Protein AF-A0A5K4EE15-F1 (afdb_monomer_lite)

pLDDT: mean 79.0, std 14.56, range [45.28, 95.12]

InterPro domains:
  IPR010796 B9-type C2 domain [PF07162] (2-126)
  IPR010796 B9-type C2 domain [PS51381] (1-73)
  IPR010796 B9-type C2 domain [PTHR12968] (2-134)

Structure (mmCIF, N/CA/C/O backbone):
data_AF-A0A5K4EE15-F1
#
_entry.id   AF-A0A5K4EE15-F1
#
loop_
_atom_site.group_PDB
_atom_site.id
_atom_site.type_symbol
_atom_site.label_atom_id
_atom_site.label_alt_id
_atom_site.label_comp_id
_atom_site.label_asym_id
_atom_site.label_entity_id
_atom_site.label_seq_id
_atom_site.pdbx_PDB_ins_code
_atom_site.Cartn_x
_atom_site.Cartn_y
_atom_site.Cartn_z
_atom_site.occupancy
_atom_site.B_iso_or_equiv
_atom_site.auth_seq_id
_atom_site.auth_comp_id
_atom_site.auth_asym_id
_atom_site.auth_atom_id
_atom_site.pdbx_PDB_model_num
ATOM 1 N N . MET A 1 1 ? -16.525 -7.471 -12.221 1.00 50.91 1 MET A N 1
ATOM 2 C CA . MET A 1 1 ? -15.271 -7.001 -11.596 1.00 50.91 1 MET A CA 1
ATOM 3 C C . MET A 1 1 ? -15.024 -5.603 -12.132 1.00 50.91 1 MET A C 1
ATOM 5 O O . MET A 1 1 ? -14.901 -5.462 -13.339 1.00 50.91 1 MET A O 1
ATOM 9 N N . PHE A 1 2 ? -15.109 -4.577 -11.285 1.00 61.41 2 PHE A N 1
ATOM 10 C CA . PHE A 1 2 ? -14.865 -3.195 -11.703 1.00 61.41 2 PHE A CA 1
ATOM 11 C C . PHE A 1 2 ? -13.360 -2.929 -11.635 1.00 61.41 2 PHE A C 1
ATOM 13 O O . PHE A 1 2 ? -12.747 -3.152 -10.596 1.00 61.41 2 PHE A O 1
ATOM 20 N N . SER A 1 3 ? -12.770 -2.486 -12.740 1.00 72.75 3 SER A N 1
ATOM 21 C CA . SER A 1 3 ? -11.379 -2.035 -12.810 1.00 72.75 3 SER A CA 1
ATOM 22 C C . SER A 1 3 ? -11.347 -0.693 -13.522 1.00 72.75 3 SER A C 1
ATOM 24 O O . SER A 1 3 ? -12.025 -0.531 -14.536 1.00 72.75 3 SER A O 1
ATOM 26 N N . HIS A 1 4 ? -10.558 0.247 -13.013 1.00 78.81 4 HIS A N 1
ATOM 27 C CA . HIS A 1 4 ? -10.278 1.502 -13.701 1.00 78.81 4 HIS A CA 1
ATOM 28 C C . HIS A 1 4 ? -8.803 1.510 -14.109 1.00 78.81 4 HIS A C 1
ATOM 30 O O . HIS A 1 4 ? -7.952 1.332 -13.233 1.00 78.81 4 HIS A O 1
ATOM 36 N N . PRO A 1 5 ? -8.481 1.651 -15.407 1.00 85.69 5 PRO A N 1
ATOM 37 C CA . PRO A 1 5 ? -7.098 1.785 -15.832 1.00 85.69 5 PRO A CA 1
ATOM 38 C C . PRO A 1 5 ? -6.559 3.142 -15.373 1.00 85.69 5 PRO A C 1
ATOM 40 O O . PRO A 1 5 ? -7.229 4.164 -15.512 1.00 85.69 5 PRO A O 1
ATOM 43 N N . ILE A 1 6 ? -5.351 3.137 -14.820 1.00 87.69 6 ILE A N 1
ATOM 44 C CA . ILE A 1 6 ? -4.602 4.342 -14.464 1.00 87.69 6 ILE A CA 1
ATOM 45 C C . ILE A 1 6 ? -3.244 4.220 -15.143 1.00 87.69 6 ILE A C 1
ATOM 47 O O . ILE A 1 6 ? -2.606 3.169 -15.066 1.00 87.69 6 ILE A O 1
ATOM 51 N N . GLU A 1 7 ? -2.819 5.291 -15.798 1.00 90.44 7 GLU A N 1
ATOM 52 C CA . GLU A 1 7 ? -1.524 5.402 -16.459 1.00 90.44 7 GLU A CA 1
ATOM 53 C C . GLU A 1 7 ? -0.730 6.528 -15.796 1.00 90.44 7 GLU A C 1
ATOM 55 O O . GLU A 1 7 ? -1.277 7.591 -15.498 1.00 90.44 7 GLU A O 1
ATOM 60 N N . PHE A 1 8 ? 0.542 6.272 -15.502 1.00 88.50 8 PHE A N 1
ATOM 61 C CA . PHE A 1 8 ? 1.448 7.251 -14.916 1.00 88.50 8 PHE A CA 1
ATOM 62 C C . PHE A 1 8 ? 2.892 6.921 -15.293 1.00 88.50 8 PHE A C 1
ATOM 64 O O . PHE A 1 8 ? 3.275 5.751 -15.345 1.00 88.50 8 PHE A O 1
ATOM 71 N N . ASP A 1 9 ? 3.698 7.964 -15.469 1.00 90.06 9 ASP A N 1
ATOM 72 C CA . ASP A 1 9 ? 5.118 7.854 -15.787 1.00 90.06 9 ASP A CA 1
ATOM 73 C C . ASP A 1 9 ? 5.972 8.274 -14.592 1.00 90.06 9 ASP A C 1
ATOM 75 O O . ASP A 1 9 ? 5.712 9.284 -13.933 1.00 90.06 9 ASP A O 1
ATOM 79 N N . LEU A 1 10 ? 7.021 7.498 -14.312 1.00 86.88 10 LEU A N 1
ATOM 80 C CA . LEU A 1 10 ? 7.968 7.775 -13.236 1.00 86.88 10 LEU A CA 1
ATOM 81 C C . LEU A 1 10 ? 9.359 8.023 -13.812 1.00 86.88 10 LEU A C 1
ATOM 83 O O . LEU A 1 10 ? 9.953 7.142 -14.432 1.00 86.88 10 LEU A O 1
ATOM 87 N N . THR A 1 11 ? 9.908 9.201 -13.524 1.00 84.06 11 THR A N 1
ATOM 88 C CA . THR A 1 11 ? 11.260 9.587 -13.941 1.00 84.06 11 THR A CA 1
ATOM 89 C C . THR A 1 11 ? 12.144 9.764 -12.718 1.00 84.06 11 THR A C 1
ATOM 91 O O . THR A 1 11 ? 11.825 10.540 -11.816 1.00 84.06 11 THR A O 1
ATOM 94 N N . TYR A 1 12 ? 13.280 9.067 -12.694 1.00 78.25 12 TYR A N 1
ATOM 95 C CA . TYR A 1 12 ? 14.282 9.250 -11.649 1.00 78.25 12 TYR A CA 1
ATOM 96 C C . TYR A 1 12 ? 14.932 10.634 -11.773 1.00 78.25 12 TYR A C 1
ATOM 98 O O . TYR A 1 12 ? 15.478 10.973 -12.824 1.00 78.25 12 TYR A O 1
ATOM 106 N N . LYS A 1 13 ? 14.882 11.425 -10.695 1.00 72.94 13 LYS A N 1
ATOM 107 C CA . LYS A 1 13 ? 15.548 12.728 -10.595 1.00 72.94 13 LYS A CA 1
ATOM 108 C C . LYS A 1 13 ? 16.657 12.648 -9.536 1.00 72.94 13 LYS A C 1
ATOM 110 O O . LYS A 1 13 ? 16.336 12.421 -8.371 1.00 72.94 13 LYS A O 1
ATOM 115 N N . PRO A 1 14 ? 17.935 12.844 -9.902 1.00 63.44 14 PRO A N 1
ATOM 116 C CA . PRO A 1 14 ? 19.065 12.719 -8.976 1.00 63.44 14 PRO A CA 1
ATOM 117 C C . PRO A 1 14 ? 19.166 13.860 -7.944 1.00 63.44 14 PRO A C 1
ATOM 119 O O . PRO A 1 14 ? 20.003 13.800 -7.051 1.00 63.44 14 PRO A O 1
ATOM 122 N N . GLU A 1 15 ? 18.329 14.895 -8.045 1.00 55.59 15 GLU A N 1
ATOM 123 C CA . GLU A 1 15 ? 18.473 16.151 -7.291 1.00 55.59 15 GLU A CA 1
ATOM 124 C C . GLU A 1 15 ? 17.853 16.135 -5.879 1.00 55.59 15 GLU A C 1
ATOM 126 O O . GLU A 1 15 ? 17.989 17.102 -5.133 1.00 55.59 15 GLU A O 1
ATOM 131 N N . ILE A 1 16 ? 17.209 15.039 -5.461 1.00 54.84 16 ILE A N 1
ATOM 132 C CA . ILE A 1 16 ? 16.675 14.902 -4.095 1.00 54.84 16 ILE A CA 1
ATOM 133 C C . ILE A 1 16 ? 17.799 14.390 -3.181 1.00 54.84 16 ILE A C 1
ATOM 135 O O . ILE A 1 16 ? 17.931 13.193 -2.943 1.00 54.84 16 ILE A O 1
ATOM 139 N N . SER A 1 17 ? 18.649 15.335 -2.761 1.00 48.16 17 SER A N 1
ATOM 140 C CA . SER A 1 17 ? 19.630 15.288 -1.660 1.00 48.16 17 SER A CA 1
ATOM 141 C C . SER A 1 17 ? 20.091 13.889 -1.227 1.00 48.16 17 SER A C 1
ATOM 143 O O . SER A 1 17 ? 19.646 13.347 -0.212 1.00 48.16 17 SER A O 1
ATOM 145 N N . ILE A 1 18 ? 21.038 13.329 -1.974 1.00 48.62 18 ILE A N 1
ATOM 146 C CA . ILE A 1 18 ? 21.859 12.220 -1.496 1.00 48.62 18 ILE A CA 1
ATOM 147 C C . ILE A 1 18 ? 22.923 12.856 -0.602 1.00 48.62 18 ILE A C 1
ATOM 149 O O . ILE A 1 18 ? 23.850 13.500 -1.091 1.00 48.62 18 ILE A O 1
ATOM 153 N N . ASP A 1 19 ? 22.755 12.738 0.712 1.00 49.75 19 ASP A N 1
ATOM 154 C CA . ASP A 1 19 ? 23.826 12.999 1.669 1.00 49.75 19 ASP A CA 1
ATOM 155 C C . ASP A 1 19 ? 25.009 12.096 1.284 1.00 49.75 19 ASP A C 1
ATOM 157 O O . ASP A 1 19 ? 24.932 10.879 1.430 1.00 49.75 19 ASP A O 1
ATOM 161 N N . LEU A 1 20 ? 26.072 12.679 0.718 1.00 49.00 20 LEU A N 1
ATOM 162 C CA . LEU A 1 20 ? 27.233 11.981 0.137 1.00 49.00 20 LEU A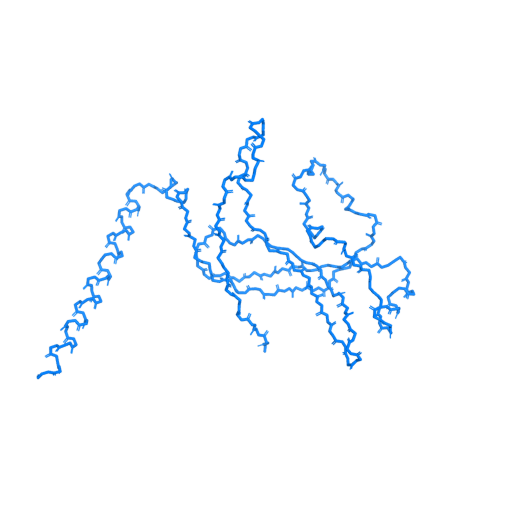 CA 1
ATOM 163 C C . LEU A 1 20 ? 27.959 11.063 1.142 1.00 49.00 20 LEU A C 1
ATOM 165 O O . LEU A 1 20 ? 28.808 10.265 0.750 1.00 49.00 20 LEU A O 1
ATOM 169 N N . THR A 1 21 ? 27.633 11.176 2.432 1.00 51.81 21 THR A N 1
ATOM 170 C CA . THR A 1 21 ? 28.133 10.318 3.514 1.00 51.81 21 THR A CA 1
ATOM 171 C C . THR A 1 21 ? 27.420 8.963 3.594 1.00 51.81 21 THR A C 1
ATOM 173 O O . THR A 1 21 ? 27.982 8.001 4.118 1.00 51.81 21 THR A O 1
ATOM 176 N N . LYS A 1 22 ? 26.207 8.852 3.040 1.00 51.41 22 LYS A N 1
ATOM 177 C CA . LYS A 1 22 ? 25.425 7.617 2.935 1.00 51.41 22 LYS A CA 1
ATOM 178 C C . LYS A 1 22 ? 25.378 7.229 1.462 1.00 51.41 22 LYS A C 1
ATOM 180 O O . LYS A 1 22 ? 24.875 7.983 0.639 1.00 51.41 22 LYS A O 1
ATOM 185 N N . GLY A 1 23 ? 25.942 6.069 1.115 1.00 45.28 23 GLY A N 1
ATOM 186 C CA . GLY A 1 23 ? 26.003 5.588 -0.271 1.00 45.28 23 GLY A CA 1
ATOM 187 C C . GLY A 1 23 ? 24.665 5.728 -1.009 1.00 45.28 23 GLY A C 1
ATOM 188 O O . GLY A 1 23 ? 23.602 5.683 -0.393 1.00 45.28 23 GLY A O 1
ATOM 189 N N . SER A 1 24 ? 24.709 5.914 -2.330 1.00 48.75 24 SER A N 1
ATOM 190 C CA . SER A 1 24 ? 23.524 6.151 -3.159 1.00 48.75 24 SER A CA 1
ATOM 191 C C . SER A 1 24 ? 22.573 4.947 -3.158 1.00 48.75 24 SER A C 1
ATOM 193 O O . SER A 1 24 ? 22.621 4.068 -4.018 1.00 48.75 24 SER A O 1
ATOM 195 N N . VAL A 1 25 ? 21.662 4.895 -2.188 1.00 54.19 25 VAL A N 1
ATOM 196 C CA . VAL A 1 25 ? 20.585 3.907 -2.184 1.00 54.19 25 VAL A CA 1
ATOM 197 C C . VAL A 1 25 ? 19.539 4.376 -3.189 1.00 54.19 25 VAL A C 1
ATOM 199 O O . VAL A 1 25 ? 18.744 5.270 -2.916 1.00 54.19 25 VAL A O 1
ATOM 202 N N . SER A 1 26 ? 19.542 3.783 -4.383 1.00 61.97 26 SER A N 1
ATOM 203 C CA . SER A 1 26 ? 18.447 3.958 -5.337 1.00 61.97 26 SER A CA 1
ATOM 204 C C . SER A 1 26 ? 17.170 3.359 -4.740 1.00 61.97 26 SER A C 1
ATOM 206 O O . SER A 1 26 ? 16.996 2.139 -4.726 1.00 61.97 26 SER A O 1
ATOM 208 N N . ILE A 1 27 ? 16.268 4.210 -4.249 1.00 74.38 27 ILE A N 1
ATOM 209 C CA . ILE A 1 27 ? 14.973 3.789 -3.706 1.00 74.38 27 ILE A CA 1
ATOM 210 C C . ILE A 1 27 ? 14.044 3.464 -4.876 1.00 74.38 27 ILE A C 1
ATOM 212 O O . ILE A 1 27 ? 13.755 4.316 -5.715 1.00 74.38 27 ILE A O 1
ATOM 216 N N . TRP A 1 28 ? 13.582 2.217 -4.942 1.00 85.00 28 TRP A N 1
ATOM 217 C CA . TRP A 1 28 ? 12.626 1.798 -5.962 1.00 85.00 28 TRP A CA 1
ATOM 218 C C . TRP A 1 28 ? 11.212 2.304 -5.620 1.00 85.00 28 TRP A C 1
ATOM 220 O O . TRP A 1 28 ? 10.827 2.273 -4.444 1.00 85.00 28 TRP A O 1
ATOM 230 N N . PRO A 1 29 ? 10.418 2.769 -6.603 1.00 88.50 29 PRO A N 1
ATOM 231 C CA . PRO A 1 29 ? 9.079 3.286 -6.349 1.00 88.50 29 PRO A CA 1
ATOM 232 C C . PRO A 1 29 ? 8.177 2.254 -5.665 1.00 88.50 29 PRO A C 1
ATOM 234 O O . PRO A 1 29 ? 8.077 1.093 -6.071 1.00 88.50 29 PRO A O 1
ATOM 237 N N . THR A 1 30 ? 7.503 2.713 -4.612 1.00 90.00 30 THR A N 1
ATOM 238 C CA . THR A 1 30 ? 6.518 1.946 -3.846 1.00 90.00 30 THR A CA 1
ATOM 239 C C . THR A 1 30 ? 5.148 2.587 -4.022 1.00 90.00 30 THR A C 1
ATOM 241 O O . THR A 1 30 ? 5.000 3.789 -3.817 1.00 90.00 30 THR A O 1
ATOM 244 N N . LEU A 1 31 ? 4.149 1.782 -4.374 1.00 91.94 31 LEU A N 1
ATOM 245 C CA . LEU A 1 31 ? 2.746 2.169 -4.354 1.00 91.94 31 LEU A CA 1
ATOM 246 C C . LEU A 1 31 ? 2.172 1.952 -2.956 1.00 91.94 31 LEU A C 1
ATOM 248 O O . LEU A 1 31 ? 2.343 0.882 -2.369 1.00 91.94 31 LEU A O 1
ATOM 252 N N . TYR A 1 32 ? 1.452 2.953 -2.464 1.00 93.69 32 TYR A N 1
ATOM 253 C CA . TYR A 1 32 ? 0.681 2.893 -1.229 1.00 93.69 32 TYR A CA 1
ATOM 254 C C . TYR A 1 32 ? -0.801 2.949 -1.575 1.00 93.69 32 TYR A C 1
ATOM 256 O O . TYR A 1 32 ? -1.210 3.682 -2.473 1.00 93.69 32 TYR A O 1
ATOM 264 N N . PHE A 1 33 ? -1.598 2.163 -0.864 1.00 93.25 33 PHE A N 1
ATOM 265 C CA . PHE A 1 33 ? -3.031 2.057 -1.081 1.00 93.25 33 PHE A CA 1
ATOM 266 C C . PHE A 1 33 ? -3.755 2.411 0.200 1.00 93.25 33 PHE A C 1
ATOM 268 O O . PHE A 1 33 ? -3.471 1.833 1.250 1.00 93.25 33 PHE A O 1
ATOM 275 N N . GLU A 1 34 ? -4.736 3.294 0.078 1.00 94.12 34 GLU A N 1
ATOM 276 C CA . GLU A 1 34 ? -5.802 3.448 1.050 1.00 94.12 34 GLU A CA 1
ATOM 277 C C . GLU A 1 34 ? -7.099 2.949 0.413 1.00 94.12 34 GLU A C 1
ATOM 279 O O . GLU A 1 34 ? -7.568 3.471 -0.597 1.00 94.12 34 GLU A O 1
ATOM 284 N N . VAL A 1 35 ? -7.665 1.896 0.991 1.00 93.69 35 VAL A N 1
ATOM 285 C CA . VAL A 1 35 ? -8.939 1.326 0.568 1.00 93.69 35 VAL A CA 1
ATOM 286 C C . VAL A 1 35 ? -10.035 2.003 1.364 1.00 93.69 35 VAL A C 1
ATOM 288 O O . VAL A 1 35 ? -10.059 1.895 2.591 1.00 93.69 35 VAL A O 1
ATOM 291 N N . GLN A 1 36 ? -10.960 2.654 0.670 1.00 91.12 36 GLN A N 1
ATOM 292 C CA . GLN A 1 36 ? -12.135 3.269 1.275 1.00 91.12 36 GLN A CA 1
ATOM 293 C C . GLN A 1 36 ? -13.418 2.612 0.764 1.00 91.12 36 GLN A C 1
ATOM 295 O O . GLN A 1 36 ? -13.508 2.206 -0.396 1.00 91.12 36 GLN A O 1
ATOM 300 N N . SER A 1 37 ? -14.411 2.506 1.641 1.00 89.50 37 SER A N 1
ATOM 301 C CA . SER A 1 37 ? -15.780 2.135 1.298 1.00 89.50 37 SER A CA 1
ATOM 302 C C . SER A 1 37 ? -16.701 3.333 1.505 1.00 89.50 37 SER A C 1
ATOM 304 O O . SER A 1 37 ? -16.489 4.139 2.409 1.00 89.50 37 SER A O 1
ATOM 306 N N . LEU A 1 38 ? -17.721 3.451 0.657 1.00 89.88 38 LEU A N 1
ATOM 307 C CA . LEU A 1 38 ? -18.767 4.463 0.770 1.00 89.88 38 LEU A CA 1
ATOM 308 C C . LEU A 1 38 ? -20.087 3.756 1.074 1.00 89.88 38 LEU A C 1
ATOM 310 O O . LEU A 1 38 ? -20.477 2.842 0.343 1.00 89.88 38 LEU A O 1
ATOM 314 N N . ASP A 1 39 ? -20.761 4.151 2.153 1.00 85.75 39 ASP A N 1
ATOM 315 C CA . ASP A 1 39 ? -22.078 3.607 2.489 1.00 85.75 39 ASP A CA 1
ATOM 316 C C . ASP A 1 39 ? -23.228 4.366 1.800 1.00 85.75 39 ASP A C 1
ATOM 318 O O . ASP A 1 39 ? -23.036 5.398 1.156 1.00 85.75 39 ASP A O 1
ATOM 322 N N . PHE A 1 40 ? -24.452 3.845 1.934 1.00 86.25 40 PHE A N 1
ATOM 323 C CA . PHE A 1 40 ? -25.660 4.454 1.360 1.00 86.25 40 PHE A CA 1
ATOM 324 C C . PHE A 1 40 ? -25.921 5.882 1.871 1.00 86.25 40 PHE A C 1
ATOM 326 O O . PHE A 1 40 ? -26.531 6.688 1.176 1.00 86.25 40 PHE A O 1
ATOM 333 N N . TRP A 1 41 ? -25.426 6.217 3.065 1.00 84.38 41 TRP A N 1
ATOM 334 C CA . TRP A 1 41 ? -25.502 7.563 3.631 1.00 84.38 41 TRP A CA 1
ATOM 335 C C . TRP A 1 41 ? -24.320 8.441 3.219 1.00 84.38 41 TRP A C 1
ATOM 337 O O . TRP A 1 41 ? -24.072 9.465 3.851 1.00 84.38 41 TRP A O 1
ATOM 347 N N . THR A 1 42 ? -23.592 8.073 2.160 1.00 85.12 42 THR A N 1
ATOM 348 C CA . THR A 1 42 ? -22.432 8.805 1.627 1.00 85.12 42 THR A CA 1
ATOM 349 C C . THR A 1 42 ? -21.292 8.988 2.629 1.00 85.12 42 THR A C 1
ATOM 351 O O . THR A 1 42 ? -20.475 9.898 2.500 1.00 85.12 42 THR A O 1
ATOM 354 N N . ARG A 1 43 ? -21.193 8.119 3.638 1.00 85.00 43 ARG A N 1
ATOM 355 C CA . ARG A 1 43 ? -20.107 8.179 4.621 1.00 85.00 43 ARG A CA 1
ATOM 356 C C . ARG A 1 43 ? -18.955 7.311 4.150 1.00 85.00 43 ARG A C 1
ATOM 358 O O . ARG A 1 43 ? -19.150 6.121 3.894 1.00 85.00 43 ARG A O 1
ATOM 365 N N . SER A 1 44 ? -17.768 7.908 4.056 1.00 86.38 44 SER A N 1
ATOM 366 C CA . SER A 1 44 ? -16.539 7.183 3.732 1.00 86.38 44 SER A CA 1
ATOM 367 C C . SER A 1 44 ? -15.946 6.537 4.981 1.00 86.38 44 SER A C 1
ATOM 369 O O . SER A 1 44 ? -15.982 7.116 6.069 1.00 86.38 44 SER A O 1
ATOM 371 N N . ARG A 1 45 ? -15.402 5.329 4.831 1.00 87.88 45 ARG A N 1
ATOM 372 C CA . ARG A 1 45 ? -14.682 4.609 5.884 1.00 87.88 45 ARG A CA 1
ATOM 373 C C . ARG A 1 45 ? -13.443 3.965 5.296 1.00 87.88 45 ARG A C 1
ATOM 375 O O . ARG A 1 45 ? -13.512 3.290 4.273 1.00 87.88 45 ARG A O 1
ATOM 382 N N . THR A 1 46 ? -12.321 4.094 5.988 1.00 91.50 46 THR A N 1
ATOM 383 C CA . THR A 1 46 ? -11.099 3.380 5.627 1.00 91.50 46 THR A CA 1
ATOM 384 C C . THR A 1 46 ? -11.237 1.894 5.979 1.00 91.50 46 THR A C 1
ATOM 386 O O . THR A 1 46 ? -11.430 1.505 7.137 1.00 91.50 46 THR A O 1
ATOM 389 N N . GLU A 1 47 ? -11.161 1.044 4.961 1.00 92.12 47 GLU A N 1
ATOM 390 C CA . GLU A 1 47 ? -11.182 -0.416 5.061 1.00 92.12 47 GLU A CA 1
ATOM 391 C C . GLU A 1 47 ? -9.784 -1.006 5.215 1.00 92.12 47 GLU A C 1
ATOM 393 O O . GLU A 1 47 ? -9.629 -2.074 5.802 1.00 92.12 47 GLU A O 1
ATOM 398 N N . GLY A 1 48 ? -8.741 -0.335 4.740 1.00 93.38 48 GLY A N 1
ATOM 399 C CA . GLY A 1 48 ? -7.392 -0.860 4.882 1.00 93.38 48 GLY A CA 1
ATOM 400 C C . GLY A 1 48 ? -6.331 -0.030 4.202 1.00 93.38 48 GLY A C 1
ATOM 401 O O . GLY A 1 48 ? -6.599 0.717 3.271 1.00 93.38 48 GLY A O 1
ATOM 402 N N . TYR A 1 49 ? -5.110 -0.240 4.659 1.00 94.44 49 TYR A N 1
ATOM 403 C CA . TYR A 1 49 ? -3.890 0.249 4.063 1.00 94.44 49 TYR A CA 1
ATOM 404 C C . TYR A 1 49 ? -3.082 -0.930 3.537 1.00 94.44 49 TYR A C 1
ATOM 406 O O . TYR A 1 49 ? -3.061 -2.016 4.126 1.00 94.44 49 TYR A O 1
ATOM 414 N N . GLY A 1 50 ? -2.410 -0.718 2.417 1.00 94.06 50 GLY A N 1
ATOM 415 C CA . GLY A 1 50 ? -1.510 -1.687 1.811 1.00 94.06 50 GLY A CA 1
ATOM 416 C C . GLY A 1 50 ? -0.378 -0.976 1.094 1.00 94.06 50 GLY A C 1
ATOM 417 O O . GLY A 1 50 ? -0.453 0.220 0.823 1.00 94.06 50 GLY A O 1
ATOM 418 N N . PHE A 1 51 ? 0.676 -1.711 0.775 1.00 94.44 51 PHE A N 1
ATOM 419 C CA . PHE A 1 51 ? 1.754 -1.188 -0.050 1.00 94.44 51 PHE A CA 1
ATOM 420 C C . PHE A 1 51 ? 2.359 -2.301 -0.900 1.00 94.44 51 PHE A C 1
ATOM 422 O O . PHE A 1 51 ? 2.311 -3.477 -0.534 1.00 94.44 51 PHE A O 1
ATOM 429 N N . THR A 1 52 ? 2.936 -1.935 -2.038 1.00 93.38 52 THR A N 1
ATOM 430 C CA . THR A 1 52 ? 3.718 -2.850 -2.871 1.00 93.38 52 THR A CA 1
ATOM 431 C C . THR A 1 52 ? 4.784 -2.084 -3.641 1.00 93.38 52 THR A C 1
ATOM 433 O O . THR A 1 52 ? 4.576 -0.933 -4.015 1.00 93.38 52 THR A O 1
ATOM 436 N N . GLU A 1 53 ? 5.944 -2.692 -3.863 1.00 91.25 53 GLU A N 1
ATOM 437 C CA . GLU A 1 53 ? 6.945 -2.117 -4.764 1.00 91.25 53 GLU A CA 1
ATOM 438 C C . GLU A 1 53 ? 6.542 -2.382 -6.213 1.00 91.25 53 GLU A C 1
ATOM 440 O O . GLU A 1 53 ? 5.985 -3.438 -6.524 1.00 91.25 53 GLU A O 1
ATOM 445 N N . LEU A 1 54 ? 6.825 -1.436 -7.114 1.00 90.81 54 LEU A N 1
ATOM 446 C CA . LEU A 1 54 ? 6.597 -1.689 -8.533 1.00 90.81 54 LEU A CA 1
ATOM 447 C C . LEU A 1 54 ? 7.470 -2.862 -9.013 1.00 90.81 54 LEU A C 1
ATOM 449 O O . LEU A 1 54 ? 8.601 -3.017 -8.542 1.00 90.81 54 LEU A O 1
ATOM 453 N N . PRO A 1 55 ? 7.004 -3.675 -9.973 1.00 91.31 55 PRO A N 1
ATOM 454 C CA . PRO A 1 55 ? 7.842 -4.685 -10.601 1.00 91.31 55 PRO A CA 1
ATOM 455 C C . PRO A 1 55 ? 9.137 -4.083 -11.150 1.00 91.31 55 PRO A C 1
ATOM 457 O O . PRO A 1 55 ? 9.124 -3.053 -11.820 1.00 91.31 55 PRO A O 1
ATOM 460 N N . ARG A 1 56 ? 10.266 -4.744 -10.880 1.00 87.31 56 ARG A N 1
ATOM 461 C CA . ARG A 1 56 ? 11.592 -4.342 -11.392 1.00 87.31 56 ARG A CA 1
ATOM 462 C C . ARG A 1 56 ? 11.873 -4.856 -12.803 1.00 87.31 56 ARG A C 1
ATOM 464 O O . ARG A 1 56 ? 12.926 -4.573 -13.367 1.00 87.31 56 ARG A O 1
ATOM 471 N N . THR A 1 57 ? 10.948 -5.622 -13.370 1.00 86.88 57 THR A N 1
ATOM 472 C CA . THR A 1 57 ? 11.044 -6.204 -14.708 1.00 86.88 57 THR A CA 1
ATOM 473 C C . THR A 1 57 ? 9.906 -5.698 -15.585 1.00 86.88 57 THR A C 1
ATOM 475 O O . THR A 1 57 ? 8.764 -5.572 -15.141 1.00 86.88 57 THR A O 1
ATOM 478 N N . ALA A 1 58 ? 10.219 -5.396 -16.845 1.00 90.31 58 ALA A N 1
ATOM 479 C CA . ALA A 1 58 ? 9.204 -5.021 -17.820 1.00 90.31 58 ALA A CA 1
ATOM 480 C C . ALA A 1 58 ? 8.292 -6.220 -18.132 1.00 90.31 58 ALA A C 1
ATOM 482 O O . ALA A 1 58 ? 8.750 -7.364 -18.145 1.00 90.31 58 ALA A O 1
ATOM 483 N N . GLY A 1 59 ? 7.013 -5.958 -18.395 1.00 90.38 59 GLY A N 1
ATOM 484 C CA . GLY A 1 59 ? 6.011 -6.980 -18.699 1.00 90.38 59 GLY A CA 1
ATOM 485 C C . GLY A 1 59 ? 4.721 -6.832 -17.896 1.00 90.38 59 GLY A C 1
ATOM 486 O O . GLY A 1 59 ? 4.502 -5.823 -17.226 1.00 90.38 59 GLY A O 1
ATOM 487 N N . ALA A 1 60 ? 3.865 -7.849 -17.994 1.00 93.38 60 ALA A N 1
ATOM 488 C CA . ALA A 1 60 ? 2.598 -7.928 -17.276 1.00 93.38 60 ALA A CA 1
ATOM 489 C C . ALA A 1 60 ? 2.767 -8.705 -15.964 1.00 93.38 60 ALA A C 1
ATOM 491 O O . ALA A 1 60 ? 3.305 -9.813 -15.955 1.00 93.38 60 ALA A O 1
ATOM 492 N N . HIS A 1 61 ? 2.268 -8.141 -14.868 1.00 94.25 61 HIS A N 1
ATOM 493 C CA . HIS A 1 61 ? 2.402 -8.676 -13.515 1.00 94.25 61 HIS A CA 1
ATOM 494 C C . HIS A 1 61 ? 1.044 -8.734 -12.827 1.00 94.25 61 HIS A C 1
ATOM 496 O O . HIS A 1 61 ? 0.228 -7.826 -12.974 1.00 94.25 61 HIS A O 1
ATOM 502 N N . SER A 1 62 ? 0.811 -9.791 -12.049 1.00 95.06 62 SER A N 1
ATOM 503 C CA . SER A 1 62 ? -0.372 -9.921 -11.191 1.00 95.06 62 SER A CA 1
ATOM 504 C C . SER A 1 62 ? 0.074 -10.006 -9.736 1.00 95.06 62 SER A C 1
ATOM 506 O O . SER A 1 62 ? 0.787 -10.937 -9.365 1.00 95.06 62 SER A O 1
ATOM 508 N N . ILE A 1 63 ? -0.318 -9.027 -8.921 1.00 94.56 63 ILE A N 1
ATOM 509 C CA . ILE A 1 63 ? 0.159 -8.872 -7.541 1.00 94.56 63 ILE A CA 1
ATOM 510 C C . ILE A 1 63 ? -1.031 -8.869 -6.586 1.00 94.56 63 ILE A C 1
ATOM 512 O O . ILE A 1 63 ? -1.976 -8.103 -6.760 1.00 94.56 63 ILE A O 1
ATOM 516 N N . GLY A 1 64 ? -0.971 -9.714 -5.555 1.00 95.12 64 GLY A N 1
ATOM 517 C CA . GLY A 1 64 ? -1.904 -9.687 -4.431 1.00 95.12 64 GLY A CA 1
ATOM 518 C C . GLY A 1 64 ? -1.310 -8.910 -3.260 1.00 95.12 64 GLY A C 1
ATOM 519 O O . GLY A 1 64 ? -0.346 -9.365 -2.648 1.00 95.12 64 GLY A O 1
ATOM 520 N N . VAL A 1 65 ? -1.891 -7.761 -2.930 1.00 94.88 65 VAL A N 1
ATOM 521 C CA . VAL A 1 65 ? -1.454 -6.902 -1.825 1.00 94.88 65 VAL A CA 1
ATOM 522 C C . VAL A 1 65 ? -2.337 -7.157 -0.614 1.00 94.88 65 VAL A C 1
ATOM 524 O O . VAL A 1 65 ? -3.539 -6.915 -0.666 1.00 94.88 65 VAL A O 1
ATOM 527 N N . SER A 1 66 ? -1.752 -7.647 0.478 1.00 94.06 66 SER A N 1
ATOM 528 C CA . SER A 1 66 ? -2.460 -7.803 1.752 1.00 94.06 66 SER A CA 1
ATOM 529 C C . SER A 1 66 ? -2.675 -6.450 2.421 1.00 94.06 66 SER A C 1
ATOM 531 O O . SER A 1 66 ? -1.739 -5.662 2.555 1.00 94.06 66 SER A O 1
ATOM 533 N N . CYS A 1 67 ? -3.897 -6.217 2.888 1.00 94.81 67 CYS A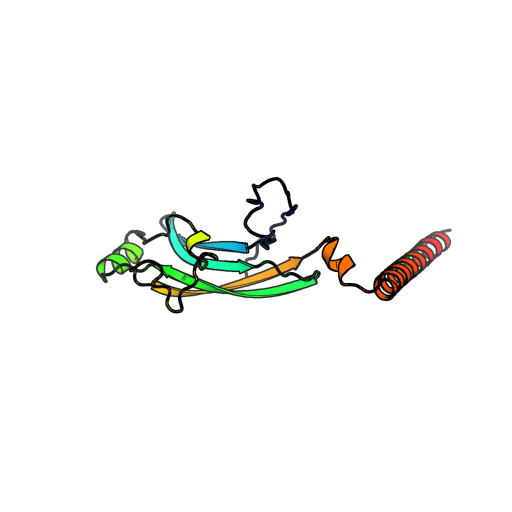 N 1
ATOM 534 C CA . CYS A 1 67 ? -4.294 -4.984 3.549 1.00 94.81 67 CYS A CA 1
ATOM 535 C C . CYS A 1 67 ? -4.582 -5.200 5.033 1.00 94.81 67 CYS A C 1
ATOM 537 O O . CYS A 1 67 ? -5.041 -6.264 5.474 1.00 94.81 67 CYS A O 1
ATOM 539 N N . TRP A 1 68 ? -4.326 -4.150 5.802 1.00 92.56 68 TRP A N 1
ATOM 540 C CA . TRP A 1 68 ? -4.582 -4.092 7.233 1.00 92.56 68 TRP A CA 1
ATOM 541 C C . TRP A 1 68 ? -5.051 -2.691 7.621 1.00 92.56 68 TRP A C 1
ATOM 543 O O . TRP A 1 68 ? -4.751 -1.722 6.934 1.00 92.56 68 TRP A O 1
ATOM 553 N N . ARG A 1 69 ? -5.772 -2.556 8.731 1.00 90.75 69 ARG A N 1
ATOM 554 C CA . ARG A 1 69 ? -6.147 -1.248 9.289 1.00 90.75 69 ARG A CA 1
ATOM 555 C C . ARG A 1 69 ? -5.876 -1.183 10.788 1.00 90.75 69 ARG A C 1
ATOM 557 O O . ARG A 1 69 ? -5.900 -2.238 11.436 1.00 90.75 69 ARG A O 1
ATOM 564 N N . PRO A 1 70 ? -5.656 0.013 11.354 1.00 89.81 70 PRO A N 1
ATOM 565 C CA . PRO A 1 70 ? -5.735 0.189 12.795 1.00 89.81 70 PRO A CA 1
ATOM 566 C C . PRO A 1 70 ? -7.159 -0.115 13.287 1.00 89.81 70 PRO A C 1
ATOM 568 O O . PRO A 1 70 ? -8.155 0.136 12.597 1.00 89.81 70 PRO A O 1
ATOM 571 N N . VAL A 1 71 ? -7.244 -0.696 14.477 1.00 88.31 71 VAL A N 1
ATOM 572 C CA . VAL A 1 71 ? -8.493 -0.869 15.218 1.00 88.31 71 VAL A CA 1
ATOM 573 C C . VAL A 1 71 ? -8.371 -0.140 16.539 1.00 88.31 71 VAL A C 1
ATOM 575 O O . VAL A 1 71 ? -7.289 -0.070 17.121 1.00 88.31 71 VAL A O 1
ATOM 578 N N . GLY A 1 72 ? -9.500 0.385 16.990 1.00 84.31 72 GLY A N 1
ATOM 579 C CA . GLY A 1 72 ? -9.611 0.939 18.321 1.00 84.31 72 GLY A CA 1
ATOM 580 C C . GLY A 1 72 ? -9.421 -0.122 19.412 1.00 84.31 72 GLY A C 1
ATOM 581 O O . GLY A 1 72 ? -9.526 -1.332 19.169 1.00 84.31 72 GLY A O 1
ATOM 582 N N . ASP A 1 73 ? -9.155 0.333 20.629 1.00 82.31 73 ASP A N 1
ATOM 583 C CA . ASP A 1 73 ? -8.989 -0.534 21.792 1.00 82.31 73 ASP A CA 1
ATOM 584 C C . ASP A 1 73 ? -10.329 -1.063 22.323 1.00 82.31 73 ASP A C 1
ATOM 586 O O . ASP A 1 73 ? -10.361 -2.094 23.001 1.00 82.31 73 ASP A O 1
ATOM 590 N N . SER A 1 74 ? -11.446 -0.422 21.959 1.00 85.19 74 SER A N 1
ATOM 591 C CA . SER A 1 74 ? -12.786 -0.746 22.450 1.00 85.19 74 SER A CA 1
ATOM 592 C C . SER A 1 74 ? -13.736 -1.255 21.363 1.00 85.19 74 SER A C 1
ATOM 594 O O . SER A 1 74 ? -13.754 -0.783 20.227 1.00 85.19 74 SER A O 1
ATOM 596 N N . VAL A 1 75 ? -14.650 -2.153 21.750 1.00 86.62 75 VAL A N 1
ATOM 597 C CA . VAL A 1 75 ? -15.801 -2.565 20.919 1.00 86.62 75 VAL A CA 1
ATOM 598 C C . VAL A 1 75 ? -16.654 -1.355 20.510 1.00 86.62 75 VAL A C 1
ATOM 600 O O . VAL A 1 75 ? -17.224 -1.337 19.420 1.00 86.62 75 VAL A O 1
ATOM 603 N N . VAL A 1 76 ? -16.698 -0.312 21.346 1.00 88.62 76 VAL A N 1
ATOM 604 C CA . VAL A 1 76 ? -17.417 0.937 21.056 1.00 88.62 76 VAL A CA 1
ATOM 605 C C . VAL A 1 76 ? -16.877 1.614 19.796 1.00 88.62 76 VAL A C 1
ATOM 607 O O . VAL A 1 76 ? -17.652 2.199 19.047 1.00 88.62 76 VAL A O 1
ATOM 610 N N . GLU A 1 77 ? -15.579 1.522 19.514 1.00 86.75 77 GLU A N 1
ATOM 611 C CA . GLU A 1 77 ? -14.980 2.138 18.325 1.00 86.75 77 GLU A CA 1
ATOM 612 C C . GLU A 1 77 ? -15.346 1.377 17.050 1.00 86.75 77 GLU A C 1
ATOM 614 O O . GLU A 1 77 ? -15.668 1.997 16.040 1.00 86.75 77 GLU A O 1
ATOM 619 N N . GLU A 1 78 ? -15.423 0.046 17.104 1.00 86.38 78 GLU A N 1
ATOM 620 C CA . GLU A 1 78 ? -15.933 -0.748 15.980 1.00 86.38 78 GLU A CA 1
ATOM 621 C C . GLU A 1 78 ? -17.433 -0.495 15.741 1.00 86.38 78 GLU A C 1
ATOM 623 O O . GLU A 1 78 ? -17.867 -0.400 14.591 1.00 86.38 78 GLU A O 1
ATOM 628 N N . LEU A 1 79 ? -18.225 -0.294 16.803 1.00 88.81 79 LEU A N 1
ATOM 629 C CA . LEU A 1 79 ? -19.626 0.126 16.680 1.00 88.81 79 LEU A CA 1
ATOM 630 C C . LEU A 1 79 ? -19.745 1.539 16.091 1.00 88.81 79 LEU A C 1
ATOM 632 O O . LEU A 1 79 ? -20.559 1.754 15.196 1.00 88.81 79 LEU A O 1
ATOM 636 N N . ARG A 1 80 ? -18.918 2.498 16.527 1.00 87.56 80 ARG A N 1
ATOM 637 C CA . ARG A 1 80 ? -18.865 3.853 15.946 1.00 87.56 80 ARG A CA 1
ATOM 638 C C . ARG A 1 80 ? -18.497 3.805 14.469 1.00 87.56 80 ARG A C 1
ATOM 640 O O . ARG A 1 80 ? -19.146 4.474 13.667 1.00 87.56 80 ARG A O 1
ATOM 647 N N . ARG A 1 81 ? -17.529 2.969 14.093 1.00 86.19 81 ARG A N 1
ATOM 648 C CA . ARG A 1 81 ? -17.173 2.718 12.693 1.00 86.19 81 ARG A CA 1
ATOM 649 C C . ARG A 1 81 ? -18.353 2.184 11.904 1.00 86.19 81 ARG A C 1
ATOM 651 O O . ARG A 1 81 ? -18.614 2.669 10.810 1.00 86.19 81 ARG A O 1
ATOM 658 N N . PHE A 1 82 ? -19.081 1.218 12.455 1.00 84.38 82 PHE A N 1
ATOM 659 C CA . PHE A 1 82 ? -20.215 0.600 11.778 1.00 84.38 82 PHE A CA 1
ATOM 660 C C . PHE A 1 82 ? -21.419 1.543 11.628 1.00 84.38 82 PHE A C 1
ATOM 662 O O . PHE A 1 82 ? -21.995 1.639 10.541 1.00 84.38 82 PHE A O 1
ATOM 669 N N . PHE A 1 83 ? -21.794 2.243 12.700 1.00 83.94 83 PHE A N 1
ATOM 670 C CA . PHE A 1 83 ? -23.030 3.023 12.761 1.00 83.94 83 PHE A CA 1
ATOM 671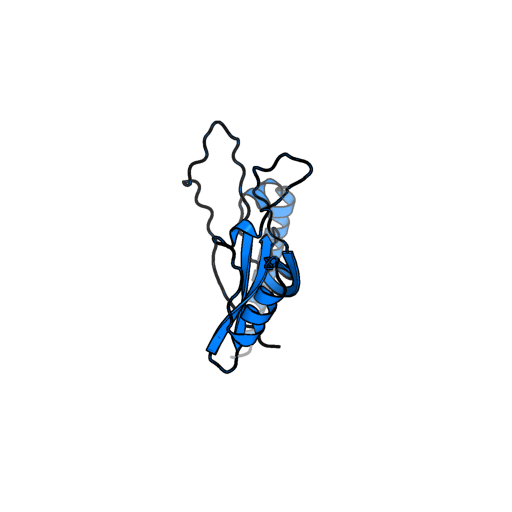 C C . PHE A 1 83 ? -22.868 4.480 12.364 1.00 83.94 83 PHE A C 1
ATOM 673 O O . PHE A 1 83 ? -23.800 5.033 11.791 1.00 83.94 83 PHE A O 1
ATOM 680 N N . ILE A 1 84 ? -21.730 5.103 12.672 1.00 83.75 84 ILE A N 1
ATOM 681 C CA . ILE A 1 84 ? -21.494 6.547 12.508 1.00 83.75 84 ILE A CA 1
ATOM 682 C C . ILE A 1 84 ? -20.439 6.808 11.423 1.00 83.75 84 ILE A C 1
ATOM 684 O O . ILE A 1 84 ? -20.435 7.875 10.821 1.00 83.75 84 ILE A O 1
ATOM 688 N N . GLY A 1 85 ? -19.593 5.820 11.116 1.00 79.31 85 GLY A N 1
ATOM 689 C CA . GLY A 1 85 ? -18.506 5.941 10.142 1.00 79.31 85 GLY A CA 1
ATOM 690 C C . GLY A 1 85 ? -17.181 6.424 10.736 1.00 79.31 85 GLY A C 1
ATOM 691 O O . GLY A 1 85 ? -16.223 6.604 9.997 1.00 79.31 85 GLY A O 1
ATOM 692 N N . GLY A 1 86 ? -17.087 6.598 12.059 1.00 78.88 86 GLY A N 1
ATOM 693 C CA . GLY A 1 86 ? -15.829 6.977 12.711 1.00 78.88 86 GLY A CA 1
ATOM 694 C C . GLY A 1 86 ? -14.809 5.839 12.648 1.00 78.88 86 GLY A C 1
ATOM 695 O O . GLY A 1 86 ? -15.061 4.772 13.195 1.00 78.88 86 GLY A O 1
ATOM 696 N N . THR A 1 87 ? -13.666 6.042 11.993 1.00 78.44 87 THR A N 1
ATOM 697 C CA . THR A 1 87 ? -12.618 5.019 11.847 1.00 78.44 87 THR A CA 1
ATOM 698 C C . THR A 1 87 ? -11.271 5.559 12.302 1.00 78.44 87 THR A C 1
ATOM 700 O O . THR A 1 87 ? -10.948 6.716 12.047 1.00 78.44 87 THR A O 1
ATOM 703 N N . CYS A 1 88 ? -10.467 4.720 12.956 1.00 83.75 88 CYS A N 1
ATOM 704 C CA . CYS A 1 88 ? -9.053 5.022 13.153 1.00 83.75 88 CYS A CA 1
ATOM 705 C C . CYS A 1 88 ? -8.376 5.069 11.777 1.00 83.75 88 CYS A C 1
ATOM 707 O O . CYS A 1 88 ? -8.601 4.180 10.947 1.00 83.75 88 CYS A O 1
ATOM 709 N N . GLN A 1 89 ? -7.567 6.097 11.542 1.00 87.44 89 GLN A N 1
ATOM 710 C CA . GLN A 1 89 ? -6.848 6.326 10.291 1.00 87.44 89 GLN A CA 1
ATOM 711 C C . GLN A 1 89 ? -5.368 6.543 10.586 1.00 87.44 89 GLN A C 1
ATOM 713 O O . GLN A 1 89 ? -4.999 6.962 11.683 1.00 87.44 89 GLN A O 1
ATOM 718 N N . LEU A 1 90 ? -4.528 6.216 9.609 1.00 87.81 90 LEU A N 1
ATOM 719 C CA . LEU A 1 90 ? -3.129 6.619 9.636 1.00 87.81 90 LEU A CA 1
ATOM 720 C C . LEU A 1 90 ? -3.039 8.093 9.244 1.00 87.81 90 LEU A C 1
ATOM 722 O O . LEU A 1 90 ? -3.753 8.530 8.345 1.00 87.81 90 LEU A O 1
ATOM 726 N N . GLU A 1 91 ? -2.146 8.830 9.900 1.00 86.19 91 GLU A N 1
ATOM 727 C CA . GLU A 1 91 ? -1.823 10.210 9.520 1.00 86.19 91 GLU A CA 1
ATOM 728 C C . GLU A 1 91 ? -1.177 10.264 8.128 1.00 86.19 91 GLU A C 1
ATOM 730 O O . GLU A 1 91 ? -1.508 11.128 7.321 1.00 86.19 91 GLU A O 1
ATOM 735 N N . ASP A 1 92 ? -0.315 9.288 7.826 1.00 86.19 92 ASP A N 1
ATOM 736 C CA . ASP A 1 92 ? 0.322 9.123 6.523 1.00 86.19 92 ASP A CA 1
ATOM 737 C C . ASP A 1 92 ? 0.187 7.660 6.039 1.00 86.19 92 ASP A C 1
ATOM 739 O O . ASP A 1 92 ? 0.598 6.732 6.752 1.00 86.19 92 ASP A O 1
ATOM 743 N N . PRO A 1 93 ? -0.347 7.406 4.825 1.00 86.56 93 PRO A N 1
ATOM 744 C CA . PRO A 1 93 ? -0.341 6.085 4.197 1.00 86.56 93 PRO A CA 1
ATOM 745 C C . PRO A 1 93 ? 1.045 5.432 4.102 1.00 86.56 93 PRO A C 1
ATOM 747 O O . PRO A 1 93 ? 1.126 4.203 4.043 1.00 86.56 93 PRO A O 1
ATOM 750 N N . THR A 1 94 ? 2.142 6.199 4.113 1.00 86.44 94 THR A N 1
ATOM 751 C CA . THR A 1 94 ? 3.506 5.646 4.094 1.00 86.44 94 THR A CA 1
ATOM 752 C C . THR A 1 94 ? 3.813 4.789 5.322 1.00 86.44 94 THR A C 1
ATOM 754 O O . THR A 1 94 ? 4.559 3.811 5.218 1.00 86.44 94 THR A O 1
ATOM 757 N N . PHE A 1 95 ? 3.132 5.039 6.446 1.00 85.19 95 PHE A N 1
ATOM 758 C CA . PHE A 1 95 ? 3.183 4.204 7.648 1.00 85.19 95 PHE A CA 1
ATOM 759 C C . PHE A 1 95 ? 2.624 2.791 7.415 1.00 85.19 95 PHE A C 1
ATOM 761 O O . PHE A 1 95 ? 2.782 1.899 8.253 1.00 85.19 95 PHE A O 1
ATOM 768 N N . ALA A 1 96 ? 2.015 2.518 6.256 1.00 86.06 96 ALA A N 1
ATOM 769 C CA . ALA A 1 96 ? 1.725 1.162 5.814 1.00 86.06 96 ALA A CA 1
ATOM 770 C C . ALA A 1 96 ? 2.997 0.308 5.673 1.00 86.06 96 ALA A C 1
ATOM 772 O O . ALA A 1 96 ? 2.969 -0.865 6.064 1.00 86.06 96 ALA A O 1
ATOM 773 N N . LYS A 1 97 ? 4.106 0.889 5.195 1.00 83.81 97 LYS A N 1
ATOM 774 C CA . LYS A 1 97 ? 5.406 0.222 5.015 1.00 83.81 97 LYS A CA 1
ATOM 775 C C . LYS A 1 97 ? 6.254 0.319 6.285 1.00 83.81 97 LYS A C 1
ATOM 777 O O . LYS A 1 97 ? 6.067 1.200 7.117 1.00 83.81 97 LYS A O 1
ATOM 782 N N . ILE A 1 98 ? 7.171 -0.629 6.459 1.00 71.06 98 ILE A N 1
ATOM 783 C CA . ILE A 1 98 ? 8.203 -0.542 7.498 1.00 71.06 98 ILE A CA 1
ATOM 784 C C . ILE A 1 98 ? 9.218 0.517 7.040 1.00 71.06 98 ILE A C 1
ATOM 786 O O . ILE A 1 98 ? 9.746 0.375 5.932 1.00 71.06 98 ILE A O 1
ATOM 790 N N . PRO A 1 99 ? 9.495 1.571 7.828 1.00 64.81 99 PRO A N 1
ATOM 791 C CA . PRO A 1 99 ? 10.505 2.552 7.453 1.00 64.81 99 PRO A CA 1
ATOM 792 C C . PRO A 1 99 ? 11.862 1.858 7.286 1.00 64.81 99 PRO A C 1
ATOM 794 O O . PRO A 1 99 ? 12.272 1.059 8.126 1.00 64.81 99 PRO A O 1
ATOM 797 N N . GLY A 1 100 ? 12.564 2.158 6.189 1.00 56.28 100 GLY A N 1
ATOM 798 C CA . GLY A 1 100 ? 13.838 1.512 5.840 1.00 56.28 100 GLY A CA 1
ATOM 799 C C . GLY A 1 100 ? 14.985 1.773 6.825 1.00 56.28 100 GLY A C 1
ATOM 800 O O . GLY A 1 100 ? 16.022 1.135 6.717 1.00 56.28 100 GLY A O 1
ATOM 801 N N . SER A 1 101 ? 14.800 2.681 7.788 1.00 53.69 101 SER A N 1
ATOM 802 C CA . SER A 1 101 ? 15.741 2.982 8.874 1.00 53.69 101 SER A CA 1
ATOM 803 C C . SER A 1 101 ? 15.612 2.046 10.082 1.00 53.69 101 SER A C 1
ATOM 805 O O . SER A 1 101 ? 16.187 2.322 11.133 1.00 53.69 101 SER A O 1
ATOM 807 N N . PHE A 1 102 ? 14.789 1.000 9.992 1.00 58.59 102 PHE A N 1
ATOM 808 C CA . PHE A 1 102 ? 14.529 0.114 11.115 1.00 58.59 102 PHE A CA 1
ATOM 809 C C . PHE A 1 102 ? 15.500 -1.072 11.144 1.00 58.59 102 PHE A C 1
ATOM 811 O O . PHE A 1 102 ? 15.376 -2.006 10.357 1.00 58.59 102 PHE A O 1
ATOM 818 N N . GLU A 1 103 ? 16.451 -1.035 12.078 1.00 56.34 103 GLU A N 1
ATOM 819 C CA . GLU A 1 103 ? 17.524 -2.036 12.223 1.00 56.34 103 GLU A CA 1
ATOM 820 C C . GLU A 1 103 ? 17.250 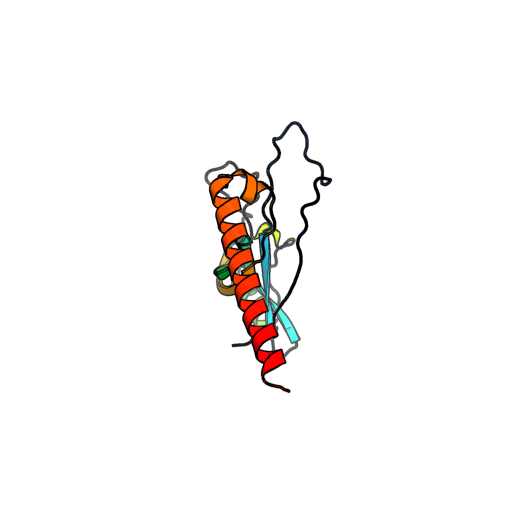-3.095 13.312 1.00 56.34 103 GLU A C 1
ATOM 822 O O . GLU A 1 103 ? 18.090 -3.949 13.588 1.00 56.34 103 GLU A O 1
ATOM 827 N N . SER A 1 104 ? 16.086 -3.054 13.966 1.00 59.44 104 SER A N 1
ATOM 828 C CA . SER A 1 104 ? 15.747 -3.952 15.079 1.00 59.44 104 SER A CA 1
ATOM 829 C C . SER A 1 104 ? 15.006 -5.211 14.607 1.00 59.44 104 SER A C 1
ATOM 831 O O . SER A 1 104 ? 14.288 -5.206 13.611 1.00 59.44 104 SER A O 1
ATOM 833 N N . ASN A 1 105 ? 15.147 -6.310 15.355 1.00 55.09 105 ASN A N 1
ATOM 834 C CA . ASN A 1 105 ? 14.473 -7.580 15.061 1.00 55.09 105 ASN A CA 1
ATOM 835 C C . ASN A 1 105 ? 12.953 -7.532 15.350 1.00 55.09 105 ASN A C 1
ATOM 837 O O . ASN A 1 105 ? 12.206 -8.371 14.859 1.00 55.09 105 ASN A O 1
ATOM 841 N N . ASN A 1 106 ? 12.490 -6.551 16.142 1.00 55.06 106 ASN A N 1
ATOM 842 C CA . ASN A 1 106 ? 11.101 -6.416 16.590 1.00 55.06 106 ASN A CA 1
ATOM 843 C C . ASN A 1 106 ? 10.600 -4.976 16.419 1.00 55.06 106 ASN A C 1
ATOM 845 O O . ASN A 1 106 ? 10.853 -4.118 17.266 1.00 55.06 106 ASN A O 1
ATOM 849 N N . LEU A 1 107 ? 9.843 -4.716 15.349 1.00 58.38 107 LEU A N 1
ATOM 850 C CA . LEU A 1 107 ? 9.148 -3.443 15.142 1.00 58.38 107 LEU A CA 1
ATOM 851 C C . LEU A 1 107 ? 7.815 -3.445 15.893 1.00 58.38 107 LEU A C 1
ATOM 853 O O . LEU A 1 107 ? 6.819 -3.980 15.403 1.00 58.38 107 LEU A O 1
ATOM 857 N N . VAL A 1 108 ? 7.754 -2.783 17.049 1.00 60.16 108 VAL A N 1
ATOM 858 C CA . VAL A 1 108 ? 6.460 -2.359 17.602 1.00 60.16 108 VAL A CA 1
ATOM 859 C C . VAL A 1 108 ? 6.047 -1.108 16.842 1.00 60.16 108 VAL A C 1
ATOM 861 O O . VAL A 1 108 ? 6.463 -0.002 17.159 1.00 60.16 108 VAL A O 1
ATOM 864 N N . LYS A 1 109 ? 5.276 -1.326 15.776 1.00 59.06 109 LYS A N 1
ATOM 865 C CA . LYS A 1 109 ? 5.009 -0.338 14.732 1.00 59.06 109 LYS A CA 1
ATOM 866 C C . LYS A 1 109 ? 4.456 0.979 15.285 1.00 59.06 109 LYS A C 1
ATOM 868 O O . LYS A 1 109 ? 4.999 2.013 14.934 1.00 59.06 109 LYS A O 1
ATOM 873 N N . TYR A 1 110 ? 3.435 0.931 16.154 1.00 61.00 110 TYR A N 1
ATOM 874 C CA . TYR A 1 110 ? 2.767 2.142 16.662 1.00 61.00 110 TYR A CA 1
ATOM 875 C C . TYR A 1 110 ? 1.937 1.969 17.955 1.00 61.00 110 TYR A C 1
ATOM 877 O O . TYR A 1 110 ? 1.105 2.815 18.267 1.00 61.00 110 TYR A O 1
ATOM 885 N N . GLY A 1 111 ? 2.079 0.868 18.699 1.00 64.06 111 GLY A N 1
ATOM 886 C CA . GLY A 1 111 ? 1.306 0.643 19.935 1.00 64.06 111 GLY A CA 1
ATOM 887 C C . GLY A 1 111 ? -0.214 0.463 19.762 1.00 64.06 111 GLY A C 1
ATOM 888 O O . GLY A 1 111 ? -0.860 -0.013 20.686 1.00 64.06 111 GLY A O 1
ATOM 889 N N . PHE A 1 112 ? -0.786 0.764 18.591 1.00 72.88 112 PHE A N 1
ATOM 890 C CA . PHE A 1 112 ? -2.190 0.511 18.285 1.00 72.88 112 PHE A CA 1
ATOM 891 C C . PHE A 1 112 ? -2.424 -0.910 17.769 1.00 72.88 112 PHE A C 1
ATOM 893 O O . PHE A 1 112 ? -1.591 -1.524 17.092 1.00 72.88 112 PHE A O 1
ATOM 900 N N . ARG A 1 113 ? -3.611 -1.432 18.068 1.00 82.44 113 ARG A N 1
ATOM 901 C CA . ARG A 1 113 ? -4.064 -2.734 17.586 1.00 82.44 113 ARG A CA 1
ATOM 902 C C . ARG A 1 113 ? -4.350 -2.658 16.086 1.00 82.44 113 ARG A C 1
ATOM 904 O O . ARG A 1 113 ? -4.783 -1.634 15.563 1.00 82.44 113 ARG A O 1
ATOM 911 N N . THR A 1 114 ? -4.125 -3.756 15.369 1.00 87.69 114 THR A N 1
ATOM 912 C CA . THR A 1 114 ? -4.387 -3.835 13.924 1.00 87.69 114 THR A CA 1
ATOM 913 C C . THR A 1 114 ? -5.249 -5.040 13.582 1.00 87.69 114 THR A C 1
ATOM 915 O O . THR A 1 114 ? -5.301 -6.024 14.323 1.00 87.69 114 THR A O 1
ATOM 918 N N . LYS A 1 115 ? -5.950 -4.961 12.450 1.00 89.38 115 LYS A N 1
ATOM 919 C CA . LYS A 1 115 ? -6.765 -6.050 11.907 1.00 89.38 115 LYS A CA 1
ATOM 920 C C . LYS A 1 115 ? -6.510 -6.199 10.414 1.00 89.38 115 LYS A C 1
ATOM 922 O O . LYS A 1 115 ? -6.496 -5.208 9.686 1.00 89.38 115 LYS A O 1
ATOM 927 N N . SER A 1 116 ? -6.336 -7.439 9.957 1.00 91.62 116 SER A N 1
ATOM 928 C CA . SER A 1 116 ? -6.293 -7.753 8.525 1.00 91.62 116 SER A CA 1
ATOM 929 C C . SER A 1 116 ? -7.695 -7.644 7.928 1.00 91.62 116 SER A C 1
ATOM 931 O O . SER A 1 116 ? -8.659 -8.131 8.523 1.00 91.62 116 SER A O 1
ATOM 933 N N . THR A 1 117 ? -7.816 -6.978 6.780 1.00 90.88 117 THR A N 1
ATOM 934 C CA . THR A 1 117 ? -9.118 -6.653 6.175 1.00 90.88 117 THR A CA 1
ATOM 935 C C . THR A 1 117 ? -9.345 -7.277 4.810 1.00 90.88 117 THR A C 1
ATOM 937 O O . THR A 1 117 ? -10.494 -7.486 4.433 1.00 90.88 117 THR A O 1
ATOM 940 N N . GLY A 1 118 ? -8.287 -7.657 4.094 1.00 92.94 118 GLY A N 1
ATOM 941 C CA . GLY A 1 118 ? -8.426 -8.361 2.824 1.00 92.94 118 GLY A CA 1
ATOM 942 C C . GLY A 1 118 ? -7.201 -8.235 1.936 1.00 92.94 118 GLY A C 1
ATOM 943 O O . GLY A 1 118 ? -6.097 -7.960 2.412 1.00 92.94 118 GLY A O 1
ATOM 944 N N . LYS A 1 119 ? -7.410 -8.455 0.635 1.00 94.38 119 LYS A N 1
ATOM 945 C CA . LYS A 1 119 ? -6.380 -8.327 -0.397 1.00 94.38 119 LYS A CA 1
ATOM 946 C C . LYS A 1 119 ? -6.882 -7.502 -1.576 1.00 94.38 119 LYS A C 1
ATOM 948 O O . LYS A 1 119 ? -8.018 -7.679 -2.007 1.00 94.38 119 LYS A O 1
ATOM 953 N N . ILE A 1 120 ? -6.009 -6.657 -2.112 1.00 93.44 120 ILE A N 1
ATOM 954 C CA . ILE A 1 120 ? -6.195 -5.980 -3.399 1.00 93.44 120 ILE A CA 1
ATOM 955 C C . ILE A 1 120 ? -5.445 -6.784 -4.456 1.00 93.44 120 ILE A C 1
ATOM 957 O O . ILE A 1 120 ? -4.299 -7.176 -4.237 1.00 93.44 120 ILE A O 1
ATOM 961 N N . PHE A 1 121 ? -6.074 -7.014 -5.604 1.00 93.81 121 PHE A N 1
ATOM 962 C CA . PHE A 1 121 ? -5.425 -7.628 -6.757 1.00 93.81 121 PHE A CA 1
ATOM 963 C C . PHE A 1 121 ? -5.115 -6.556 -7.793 1.00 93.81 121 PHE A C 1
ATOM 965 O O . PHE A 1 121 ? -6.008 -5.837 -8.238 1.00 93.81 121 PHE A O 1
ATOM 972 N N . LEU A 1 122 ? -3.842 -6.449 -8.156 1.00 92.31 122 LEU A N 1
ATOM 973 C CA . LEU A 1 122 ? -3.335 -5.479 -9.115 1.00 92.31 122 LEU A CA 1
ATOM 974 C C . LEU A 1 122 ? -2.855 -6.211 -10.361 1.00 92.31 122 LEU A C 1
ATOM 976 O O . LEU A 1 122 ? -2.064 -7.151 -10.263 1.00 92.31 122 LEU A O 1
ATOM 980 N N . HIS A 1 123 ? -3.292 -5.730 -11.519 1.00 93.31 123 HIS A N 1
ATOM 981 C CA . HIS A 1 123 ? -2.716 -6.088 -12.808 1.00 93.31 123 HIS A CA 1
ATOM 982 C C . HIS A 1 123 ? -1.894 -4.899 -13.298 1.00 93.31 123 HIS A C 1
ATOM 984 O O . HIS A 1 123 ? -2.448 -3.840 -13.585 1.00 93.31 123 HIS A O 1
ATOM 990 N N . LEU A 1 124 ? -0.573 -5.062 -13.343 1.00 92.12 124 LEU A N 1
ATOM 991 C CA . LEU A 1 124 ? 0.363 -4.007 -13.720 1.00 92.12 124 LEU A CA 1
ATOM 992 C C . LEU A 1 124 ? 1.024 -4.362 -15.046 1.00 92.12 124 LEU A C 1
ATOM 994 O O . LEU A 1 124 ? 1.630 -5.424 -15.170 1.00 92.12 124 LEU A O 1
ATOM 998 N N . ASN A 1 125 ? 0.944 -3.455 -16.014 1.00 92.75 125 ASN A N 1
ATOM 999 C CA . ASN A 1 125 ? 1.728 -3.522 -17.241 1.00 92.75 125 ASN A CA 1
ATOM 1000 C C . ASN A 1 125 ? 2.866 -2.514 -17.117 1.00 92.75 125 ASN A C 1
ATOM 1002 O O . ASN A 1 125 ? 2.628 -1.310 -17.111 1.00 92.75 125 ASN A O 1
ATOM 1006 N N . CYS A 1 126 ? 4.092 -3.003 -16.967 1.00 90.94 126 CYS A N 1
ATOM 1007 C CA . CYS A 1 126 ? 5.253 -2.164 -16.708 1.00 90.94 126 CYS A CA 1
ATOM 1008 C C . CYS A 1 126 ? 6.141 -2.079 -17.949 1.00 90.94 126 CYS A C 1
ATOM 1010 O O . CYS A 1 126 ? 6.637 -3.096 -18.441 1.00 90.94 126 CYS A O 1
ATOM 1012 N N . ALA A 1 127 ? 6.399 -0.858 -18.409 1.00 90.25 127 ALA A N 1
ATOM 1013 C CA . ALA A 1 127 ? 7.505 -0.546 -19.301 1.00 90.25 127 ALA A CA 1
ATOM 1014 C C . ALA A 1 127 ? 8.628 0.068 -18.459 1.00 90.25 127 ALA A C 1
ATOM 1016 O O . ALA A 1 127 ? 8.394 0.993 -17.687 1.00 90.25 127 ALA A O 1
ATOM 1017 N N . ILE A 1 128 ? 9.841 -0.476 -18.564 1.00 86.06 128 ILE A N 1
ATOM 1018 C CA . ILE A 1 128 ? 10.986 -0.006 -17.780 1.00 86.06 128 ILE A CA 1
ATOM 1019 C C . ILE A 1 128 ? 12.101 0.369 -18.737 1.00 86.06 128 ILE A C 1
ATOM 1021 O O . ILE A 1 128 ? 12.574 -0.461 -19.513 1.00 86.06 128 ILE A O 1
ATOM 1025 N N . GLN A 1 129 ? 12.550 1.613 -18.628 1.00 81.19 129 GLN A N 1
ATOM 1026 C CA . GLN A 1 129 ? 13.737 2.110 -19.298 1.00 81.19 129 GLN A CA 1
ATOM 1027 C C . GLN A 1 129 ? 14.771 2.460 -18.231 1.00 81.19 129 GLN A C 1
ATOM 1029 O O . GLN A 1 129 ? 14.638 3.444 -17.512 1.00 81.19 129 GLN A O 1
ATOM 1034 N N . SER A 1 130 ? 15.802 1.628 -18.101 1.00 72.75 130 SER A N 1
ATOM 1035 C CA . SER A 1 130 ? 16.915 1.887 -17.191 1.00 72.75 130 SER A CA 1
ATOM 1036 C C . SER A 1 130 ? 18.234 1.550 -17.865 1.00 72.75 130 SER A C 1
ATOM 1038 O O . SER A 1 130 ? 18.390 0.492 -18.472 1.00 72.75 130 SER A O 1
ATOM 1040 N N . TRP A 1 131 ? 19.200 2.451 -17.716 1.00 60.62 131 TRP A N 1
ATOM 1041 C CA . TRP A 1 131 ? 20.569 2.256 -18.178 1.00 60.62 131 TRP A CA 1
ATOM 1042 C C . TRP A 1 131 ? 21.327 1.222 -17.323 1.00 60.62 131 TRP A C 1
ATOM 1044 O O . TRP A 1 131 ? 22.238 0.568 -17.818 1.00 60.62 131 TRP A O 1
ATOM 1054 N N . ILE A 1 132 ? 20.903 0.987 -16.074 1.00 56.25 132 ILE A N 1
ATOM 1055 C CA . ILE A 1 132 ? 21.494 -0.024 -15.176 1.00 56.25 132 ILE A CA 1
ATOM 1056 C C . ILE A 1 132 ? 21.086 -1.445 -15.586 1.00 56.25 132 ILE A C 1
ATOM 1058 O O . ILE A 1 132 ? 21.892 -2.369 -15.503 1.00 56.25 132 ILE A O 1
ATOM 1062 N N . ALA A 1 133 ? 19.864 -1.625 -16.098 1.00 52.97 133 ALA A N 1
ATOM 1063 C CA . ALA A 1 133 ? 19.441 -2.907 -16.669 1.00 52.97 133 ALA A CA 1
ATOM 1064 C C . ALA A 1 133 ? 20.301 -3.301 -17.887 1.00 52.97 133 ALA A C 1
ATOM 1066 O O . ALA A 1 133 ? 20.514 -4.486 -18.130 1.00 52.97 133 ALA A O 1
ATOM 1067 N N . LEU A 1 134 ? 20.839 -2.312 -18.609 1.00 49.25 134 LEU A N 1
ATOM 1068 C CA . LEU A 1 134 ? 21.807 -2.518 -19.688 1.00 49.25 134 LEU A CA 1
ATOM 1069 C C . LEU A 1 134 ? 23.232 -2.752 -19.160 1.00 49.25 134 LEU A C 1
ATOM 1071 O O . LEU A 1 134 ? 23.981 -3.484 -19.791 1.00 49.25 134 LEU A O 1
ATOM 1075 N N . ALA A 1 135 ? 23.603 -2.196 -18.003 1.00 52.38 135 ALA A N 1
ATOM 1076 C CA . ALA A 1 135 ? 24.945 -2.347 -17.430 1.00 52.38 135 ALA A CA 1
ATOM 1077 C C . ALA A 1 135 ? 25.251 -3.775 -16.930 1.00 52.38 135 ALA A C 1
ATOM 1079 O O . ALA A 1 135 ? 26.400 -4.204 -16.975 1.00 52.38 135 ALA A O 1
ATOM 1080 N N . HIS A 1 136 ? 24.235 -4.525 -16.486 1.00 49.84 136 HIS A N 1
ATOM 1081 C CA . HIS A 1 136 ? 24.369 -5.947 -16.128 1.00 49.84 136 HIS A CA 1
ATOM 1082 C C . HIS A 1 136 ? 24.141 -6.909 -17.305 1.00 49.84 136 HIS A C 1
ATOM 1084 O O . HIS A 1 136 ? 24.334 -8.117 -17.154 1.00 49.84 136 HIS A O 1
ATOM 1090 N N . MET A 1 137 ? 23.720 -6.405 -18.468 1.00 54.44 137 MET A N 1
ATOM 1091 C CA . MET A 1 137 ? 23.599 -7.219 -19.671 1.00 54.44 137 MET A CA 1
ATOM 1092 C C . MET A 1 137 ? 24.934 -7.250 -20.403 1.00 54.44 137 MET A C 1
ATOM 1094 O O . MET A 1 137 ? 25.465 -6.218 -20.801 1.00 54.44 137 MET A O 1
ATOM 1098 N N . ASP A 1 138 ? 25.445 -8.457 -20.639 1.00 66.50 138 ASP A N 1
ATOM 1099 C CA . ASP A 1 138 ? 26.571 -8.649 -21.546 1.00 66.50 138 ASP A CA 1
ATOM 1100 C C . ASP A 1 138 ? 26.248 -8.015 -22.913 1.00 66.50 138 ASP A C 1
ATOM 1102 O O . ASP A 1 138 ? 25.139 -8.171 -23.441 1.00 66.50 138 ASP A O 1
ATOM 1106 N N . VAL A 1 139 ? 27.221 -7.313 -23.498 1.00 70.25 139 VAL A N 1
ATOM 1107 C CA . VAL A 1 139 ? 27.107 -6.598 -24.780 1.00 70.25 139 VAL A CA 1
ATOM 1108 C C . VAL A 1 139 ? 26.573 -7.531 -25.872 1.00 70.25 139 VAL A C 1
ATOM 1110 O O . VAL A 1 139 ? 25.770 -7.128 -26.716 1.00 70.25 139 VAL A O 1
ATOM 1113 N N . SER A 1 140 ? 26.937 -8.816 -25.809 1.00 72.88 140 SER A N 1
ATOM 1114 C CA . SER A 1 140 ?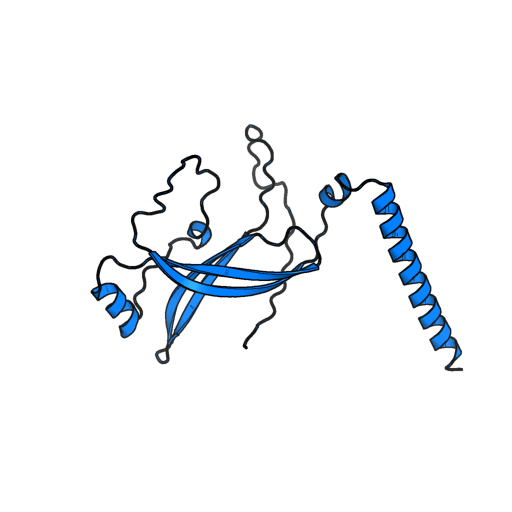 26.444 -9.854 -26.718 1.00 72.88 140 SER A CA 1
ATOM 1115 C C . SER A 1 140 ? 24.918 -10.037 -26.658 1.00 72.88 140 SER A C 1
ATOM 1117 O O . SER A 1 140 ? 24.270 -10.263 -27.683 1.00 72.88 140 SER A O 1
ATOM 1119 N N . THR A 1 141 ? 24.321 -9.892 -25.475 1.00 73.00 141 THR A N 1
ATOM 1120 C CA . THR A 1 141 ? 22.878 -10.021 -25.235 1.00 73.00 141 THR A CA 1
ATOM 1121 C C . THR A 1 141 ? 22.133 -8.804 -25.772 1.00 73.00 141 THR A C 1
ATOM 1123 O O . THR A 1 141 ? 21.094 -8.955 -26.419 1.00 73.00 141 THR A O 1
ATOM 1126 N N . ILE A 1 142 ? 22.707 -7.610 -25.597 1.00 68.69 142 ILE A N 1
ATOM 1127 C CA . ILE A 1 142 ? 22.175 -6.352 -26.140 1.00 68.69 142 ILE A CA 1
ATOM 1128 C C . ILE A 1 142 ? 22.164 -6.399 -27.673 1.00 68.69 142 ILE A C 1
ATOM 1130 O O . ILE A 1 142 ? 21.140 -6.115 -28.298 1.00 68.69 142 ILE A O 1
ATOM 1134 N N . ILE A 1 143 ? 23.268 -6.833 -28.290 1.00 75.81 143 ILE A N 1
ATOM 1135 C CA . ILE A 1 143 ? 23.379 -6.965 -29.750 1.00 75.81 143 ILE A CA 1
ATOM 1136 C C . ILE A 1 143 ? 22.355 -7.973 -30.284 1.00 75.81 143 ILE A C 1
ATOM 1138 O O . ILE A 1 143 ? 21.665 -7.680 -31.261 1.00 75.81 143 ILE A O 1
ATOM 1142 N N . LYS A 1 144 ? 22.194 -9.131 -29.630 1.00 77.06 144 LYS A N 1
ATOM 1143 C CA . LYS A 1 144 ? 21.194 -10.142 -30.018 1.00 77.06 144 LYS A CA 1
ATOM 1144 C C . LYS A 1 144 ? 19.765 -9.606 -29.919 1.00 77.06 144 LYS A C 1
ATOM 1146 O O . LYS A 1 144 ? 18.963 -9.832 -30.826 1.00 77.06 144 LYS A O 1
ATOM 1151 N N . ALA A 1 145 ? 19.442 -8.882 -28.847 1.00 75.25 145 ALA A N 1
ATOM 1152 C CA . ALA A 1 145 ? 18.129 -8.265 -28.669 1.00 75.25 145 ALA A CA 1
ATOM 1153 C C . ALA A 1 145 ? 17.847 -7.217 -29.760 1.00 75.25 145 ALA A C 1
ATOM 1155 O O . ALA A 1 145 ? 16.774 -7.238 -30.368 1.00 75.25 145 ALA A O 1
ATOM 1156 N N . TYR A 1 146 ? 18.832 -6.370 -30.078 1.00 78.38 146 TYR A N 1
ATOM 1157 C CA . TYR A 1 146 ? 18.735 -5.384 -31.156 1.00 78.38 146 TYR A CA 1
ATOM 1158 C C . TYR A 1 146 ? 18.570 -6.041 -32.535 1.00 78.38 146 TYR A C 1
ATOM 1160 O O . TYR A 1 146 ? 17.687 -5.660 -33.303 1.00 78.38 146 TYR A O 1
ATOM 1168 N N . GLN A 1 147 ? 19.364 -7.070 -32.845 1.00 80.62 147 GLN A N 1
ATOM 1169 C CA . GLN A 1 147 ? 19.264 -7.816 -34.104 1.00 80.62 147 GLN A CA 1
ATOM 1170 C C . GLN A 1 147 ? 17.892 -8.480 -34.268 1.00 80.62 147 GLN A C 1
ATOM 1172 O O . GLN A 1 147 ? 17.300 -8.395 -35.343 1.00 80.62 147 GLN A O 1
ATOM 1177 N N . LYS A 1 148 ? 17.352 -9.070 -33.193 1.00 87.00 148 LYS A N 1
ATOM 1178 C CA . LYS A 1 148 ? 16.015 -9.681 -33.177 1.00 87.00 148 LYS A CA 1
ATOM 1179 C C . LYS A 1 148 ? 14.896 -8.653 -33.366 1.00 87.00 148 LYS A C 1
ATOM 1181 O O . LYS A 1 148 ? 13.935 -8.915 -34.084 1.00 87.00 148 LYS A O 1
ATOM 1186 N N . ALA A 1 149 ? 14.997 -7.485 -32.730 1.00 80.94 149 ALA A N 1
ATOM 1187 C CA . ALA A 1 149 ? 14.032 -6.404 -32.929 1.00 80.94 149 ALA A CA 1
ATOM 1188 C C . ALA A 1 149 ? 14.081 -5.874 -34.373 1.00 80.94 149 ALA A C 1
ATOM 1190 O O . ALA A 1 149 ? 13.043 -5.706 -35.015 1.00 80.94 149 ALA A O 1
ATOM 1191 N N . ARG A 1 150 ? 15.291 -5.692 -34.919 1.00 87.00 150 ARG A N 1
ATOM 1192 C CA . ARG A 1 150 ? 15.507 -5.243 -36.299 1.00 87.00 150 ARG A CA 1
ATOM 1193 C C . ARG A 1 150 ? 14.985 -6.247 -37.328 1.00 87.00 150 ARG A C 1
ATOM 1195 O O . ARG A 1 150 ? 14.379 -5.821 -38.306 1.00 87.00 150 ARG A O 1
ATOM 1202 N N . SER A 1 151 ? 15.176 -7.553 -37.124 1.00 87.06 151 SER A N 1
ATOM 1203 C CA . SER A 1 151 ? 14.647 -8.571 -38.043 1.00 87.06 151 SER A CA 1
ATOM 1204 C C . SER A 1 151 ? 13.118 -8.555 -38.074 1.00 87.06 151 SER A C 1
ATOM 1206 O O . SER A 1 151 ? 12.540 -8.506 -39.156 1.00 87.06 151 SER A O 1
ATOM 1208 N N . LYS A 1 152 ? 12.467 -8.465 -36.905 1.00 89.31 152 LYS A N 1
ATOM 1209 C CA . LYS A 1 152 ? 11.003 -8.339 -36.795 1.00 89.31 152 LYS A CA 1
ATOM 1210 C C . LYS A 1 152 ? 10.456 -7.099 -37.501 1.00 89.31 152 LYS A C 1
ATOM 1212 O O . LYS A 1 152 ? 9.423 -7.182 -38.164 1.00 89.31 152 LYS A O 1
ATOM 1217 N N . LEU A 1 153 ? 11.141 -5.960 -37.379 1.00 86.56 153 LEU A N 1
ATOM 1218 C CA . LEU A 1 153 ? 10.771 -4.720 -38.073 1.00 86.56 153 LEU A CA 1
ATOM 1219 C C . LEU A 1 153 ? 10.911 -4.842 -39.595 1.00 86.56 153 LEU A C 1
ATOM 1221 O O . LEU A 1 153 ? 10.075 -4.344 -40.343 1.00 86.56 153 LEU A O 1
ATOM 1225 N N . LEU A 1 154 ? 11.953 -5.525 -40.071 1.00 89.00 154 LEU A N 1
ATOM 1226 C CA . LEU A 1 154 ? 12.143 -5.764 -41.501 1.00 89.00 154 LEU A CA 1
ATOM 1227 C C . LEU A 1 154 ? 11.099 -6.735 -42.064 1.00 89.00 154 LEU A C 1
ATOM 1229 O O . LEU A 1 154 ? 10.628 -6.535 -43.181 1.00 89.00 154 LEU A O 1
ATOM 1233 N N . GLU A 1 155 ? 10.711 -7.760 -41.305 1.00 90.50 155 GLU A N 1
ATOM 1234 C CA . GLU A 1 155 ? 9.626 -8.676 -41.674 1.00 90.50 155 GLU A CA 1
ATOM 1235 C C . GLU A 1 155 ? 8.285 -7.946 -41.774 1.00 90.50 155 GLU A C 1
ATOM 1237 O O . GLU A 1 155 ? 7.613 -8.034 -42.799 1.00 90.50 155 GLU A O 1
ATOM 1242 N N . THR A 1 156 ? 7.927 -7.157 -40.759 1.00 86.75 156 THR A N 1
ATOM 1243 C CA . THR A 1 156 ? 6.694 -6.349 -40.787 1.00 86.75 156 THR A CA 1
ATOM 1244 C C . THR A 1 156 ? 6.701 -5.338 -41.928 1.00 86.75 156 THR A C 1
ATOM 1246 O O . THR A 1 156 ? 5.699 -5.207 -42.627 1.00 86.75 156 THR A O 1
ATOM 1249 N N . ARG A 1 157 ? 7.837 -4.687 -42.200 1.00 86.31 157 ARG A N 1
ATOM 1250 C CA . ARG A 1 157 ? 7.976 -3.795 -43.357 1.00 86.31 157 ARG A CA 1
ATOM 1251 C C . ARG A 1 157 ? 7.739 -4.518 -44.686 1.00 86.31 157 ARG A C 1
ATOM 1253 O O . ARG A 1 157 ? 7.015 -3.995 -45.526 1.00 86.31 157 ARG A O 1
ATOM 1260 N N . LYS A 1 158 ? 8.301 -5.717 -44.879 1.00 88.06 158 LYS A N 1
ATOM 1261 C CA . LYS A 1 158 ? 8.078 -6.520 -46.096 1.00 88.06 158 LYS A CA 1
ATOM 1262 C C . LYS A 1 158 ? 6.610 -6.905 -46.273 1.00 88.06 158 LYS A C 1
ATOM 1264 O O . LYS A 1 158 ? 6.114 -6.882 -47.394 1.00 88.06 158 LYS A O 1
ATOM 1269 N N . VAL A 1 159 ? 5.917 -7.234 -45.182 1.00 86.50 159 VAL A N 1
ATOM 1270 C CA . VAL A 1 159 ? 4.475 -7.526 -45.206 1.00 86.50 159 VAL A CA 1
ATOM 1271 C C . VAL A 1 159 ? 3.679 -6.292 -45.640 1.00 86.50 159 VAL A C 1
ATOM 1273 O O . VAL A 1 159 ? 2.821 -6.401 -46.511 1.00 86.50 159 VAL A O 1
ATOM 1276 N N . ILE A 1 160 ? 4.002 -5.112 -45.103 1.00 80.88 160 ILE A N 1
ATOM 1277 C CA . ILE A 1 160 ? 3.345 -3.848 -45.474 1.00 80.88 160 ILE A CA 1
ATOM 1278 C C . ILE A 1 160 ? 3.599 -3.501 -46.951 1.00 80.88 160 ILE A C 1
ATOM 1280 O O . ILE A 1 160 ? 2.664 -3.175 -47.678 1.00 80.88 160 ILE A O 1
ATOM 1284 N N . GLU A 1 161 ? 4.841 -3.616 -47.426 1.00 84.44 161 GLU A N 1
ATOM 1285 C CA . GLU A 1 161 ? 5.182 -3.373 -48.837 1.00 84.44 161 GLU A CA 1
ATOM 1286 C C . GLU A 1 161 ? 4.524 -4.400 -49.781 1.00 84.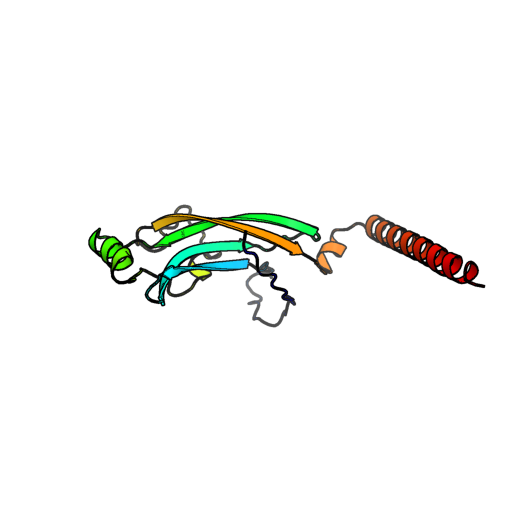44 161 GLU A C 1
ATOM 1288 O O . GLU A 1 161 ? 4.147 -4.056 -50.901 1.00 84.44 161 GLU A O 1
ATOM 1293 N N . GLY A 1 162 ? 4.342 -5.649 -49.336 1.00 76.56 162 GLY A N 1
ATOM 1294 C CA . GLY A 1 162 ? 3.613 -6.685 -50.073 1.00 76.56 162 GLY A CA 1
ATOM 1295 C C . GLY A 1 162 ? 2.111 -6.407 -50.179 1.00 76.56 162 GLY A C 1
ATOM 1296 O O . GLY A 1 162 ? 1.534 -6.583 -51.249 1.00 76.56 162 GLY A O 1
ATOM 1297 N N . LEU A 1 163 ? 1.493 -5.899 -49.110 1.00 72.69 163 LEU A N 1
ATOM 1298 C CA . LEU A 1 163 ? 0.090 -5.465 -49.107 1.00 72.69 163 LEU A CA 1
ATOM 1299 C C . LEU A 1 163 ? -0.144 -4.258 -50.029 1.00 72.69 163 LEU A C 1
ATOM 1301 O O . LEU A 1 163 ? -1.183 -4.175 -50.675 1.00 72.69 163 LEU A O 1
ATOM 1305 N N . GLY A 1 164 ? 0.835 -3.356 -50.155 1.00 66.50 164 GLY A N 1
ATOM 1306 C CA . GLY A 1 164 ? 0.770 -2.228 -51.093 1.00 66.50 164 GLY A CA 1
ATOM 1307 C C . GLY A 1 164 ? 0.812 -2.634 -52.572 1.00 66.50 164 GLY A C 1
ATOM 1308 O O . GLY A 1 164 ? 0.274 -1.919 -53.410 1.00 66.50 164 GLY A O 1
ATOM 1309 N N . LYS A 1 165 ? 1.410 -3.787 -52.902 1.00 62.34 165 LYS A N 1
ATOM 1310 C CA . LYS A 1 165 ? 1.504 -4.307 -54.281 1.00 62.34 165 LYS A CA 1
ATOM 1311 C C . LYS A 1 165 ? 0.295 -5.136 -54.725 1.00 62.34 165 LYS A C 1
ATOM 1313 O O . LYS A 1 165 ? 0.170 -5.395 -55.912 1.00 62.34 165 LYS A O 1
ATOM 1318 N N . LEU A 1 166 ? -0.563 -5.556 -53.793 1.00 57.44 166 LEU A N 1
ATOM 1319 C CA . LEU A 1 166 ? -1.799 -6.306 -54.069 1.00 57.44 166 LEU A CA 1
ATOM 1320 C C . LEU A 1 166 ? -3.023 -5.397 -54.287 1.00 57.44 166 LEU A C 1
ATOM 1322 O O . LEU A 1 166 ? -4.090 -5.897 -54.625 1.00 57.44 166 LEU A O 1
ATOM 1326 N N . ASN A 1 167 ? -2.869 -4.080 -54.102 1.00 53.97 167 ASN A N 1
ATOM 1327 C CA . ASN A 1 167 ? -3.924 -3.075 -54.281 1.00 53.97 167 ASN A CA 1
ATOM 1328 C C . ASN A 1 167 ? -3.756 -2.242 -55.575 1.00 53.97 167 ASN A C 1
ATOM 1330 O O . ASN A 1 167 ? -4.224 -1.104 -55.628 1.00 53.97 167 ASN A O 1
ATOM 1334 N N . LEU A 1 168 ? -3.081 -2.792 -56.593 1.00 47.47 168 LEU A N 1
ATOM 1335 C CA . LEU A 1 168 ? -2.963 -2.246 -57.954 1.00 47.47 168 LEU A CA 1
ATOM 1336 C C . LEU A 1 168 ? -3.385 -3.299 -58.980 1.00 47.47 168 LEU A C 1
ATOM 1338 O O . LEU A 1 168 ? -2.857 -4.430 -58.889 1.00 47.47 168 LEU A O 1
#

Secondary structure (DSSP, 8-state):
-------------TTS---TTS----PPPEEEEEEEEE-TT--EEEEEEEEEEPPSSSEEEEEEEEEEEEE-SSHHHHHHHHHT------S-GGGGSPPTT--SS----SSSEEEEEEEEEEEEEE----HHHHHTS-HHHHHHHHHHHHHHHHHHHHHHHHHHHS--

Radius of gyration: 24.15 Å; chains: 1; bounding box: 54×26×80 Å

Organism: Schistosoma mansoni (NCBI:txid6183)

Sequence (168 aa):
MFSHPIEFDLTYKPEISIDLTKGSVSIWPTLYFEVQSLDFWTRSRTEGYGFTELPRTAGAHSIGVSCWRPVGDSVVEELRRFFIGGTCQLEDPTFAKIPGSFESNNLVKYGFRTKSTGKIFLHLNCAIQSWIALAHMDVSTIIKAYQKARSKLLETRKVIEGLGKLNL

Foldseek 3Di:
DDDDDDDDDDDDDPPPDDPVVDPDDPDADKDKDFDWDADPVRAIATLFIWMDGDDPDAFKDKDKTWTKFFDDPDPVQVVCCVPVVRGDDDPDSVLNDDPPPDPDPDCPSDPTDMDTRGIDIDIDHDDDDDPVVVVPDDPVRVVVVVVVVVVVVVVVVVVVVVVVVVVD